Protein AF-A0A3D2CAJ4-F1 (afdb_monomer_lite)

Secondary structure (DSSP, 8-state):
-PPPPPBPPHHHHHHHHHHHTHHHHHHHHHHSTT--EEEEEEEEEETTEEEEEEEETGGGS-HHHHHHHHHHHHHH----TT--EEEEEEEEE-

Radius of gyration: 13.29 Å; chains: 1; bounding box: 29×20×43 Å

Foldseek 3Di:
DDDAFDEFDVVQLVVLCVQCVVQLVVLCCPQPDPDWDKKKWKFFDDQFATDDIDIDPVVSDPPSSVVSVVVCCNVRRTGHGPDGHMYIRMHGGD

pLDDT: mean 89.54, std 7.83, range [41.25, 94.94]

Structure (mmCIF, N/CA/C/O backbone):
data_AF-A0A3D2CAJ4-F1
#
_entry.id   AF-A0A3D2CAJ4-F1
#
loop_
_atom_site.group_PDB
_atom_site.id
_atom_site.type_symbol
_atom_site.label_atom_id
_atom_site.label_alt_id
_atom_site.label_comp_id
_atom_site.label_as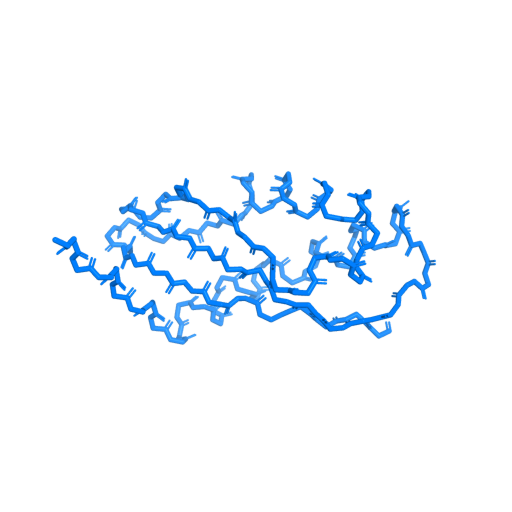ym_id
_atom_site.label_entity_id
_atom_site.label_seq_id
_atom_site.pdbx_PDB_ins_code
_atom_site.Cartn_x
_atom_site.Cartn_y
_atom_site.Cartn_z
_atom_site.occupancy
_atom_site.B_iso_or_equiv
_atom_site.auth_seq_id
_atom_site.auth_comp_id
_atom_site.auth_asym_id
_atom_site.auth_atom_id
_atom_site.pdbx_PDB_model_num
ATOM 1 N N . MET A 1 1 ? 7.794 -2.476 26.264 1.00 41.25 1 MET A N 1
ATOM 2 C CA . MET A 1 1 ? 7.627 -2.948 24.874 1.00 41.25 1 MET A CA 1
ATOM 3 C C . MET A 1 1 ? 6.180 -2.665 24.499 1.00 41.25 1 MET A C 1
ATOM 5 O O . MET A 1 1 ? 5.302 -3.205 25.159 1.00 41.25 1 MET A O 1
ATOM 9 N N . ALA A 1 2 ? 5.916 -1.714 23.598 1.00 53.00 2 ALA A N 1
ATOM 10 C CA . ALA A 1 2 ? 4.540 -1.411 23.194 1.00 53.00 2 ALA A CA 1
ATOM 11 C C . ALA A 1 2 ? 3.959 -2.620 22.435 1.00 53.00 2 ALA A C 1
ATOM 13 O O . ALA A 1 2 ? 4.712 -3.256 21.691 1.00 53.00 2 ALA A O 1
ATOM 14 N N . PRO A 1 3 ? 2.676 -2.974 22.629 1.00 62.62 3 PRO A N 1
ATOM 15 C CA . PRO A 1 3 ? 2.064 -4.064 21.880 1.00 62.62 3 PRO A CA 1
ATOM 16 C C . PRO A 1 3 ? 2.130 -3.760 20.381 1.00 62.62 3 PRO A C 1
ATOM 18 O O . PRO A 1 3 ? 1.909 -2.620 19.963 1.00 62.62 3 PRO A O 1
ATOM 21 N N . LEU A 1 4 ? 2.456 -4.778 19.578 1.00 67.62 4 LEU A N 1
ATOM 22 C CA . LEU A 1 4 ? 2.372 -4.664 18.125 1.00 67.62 4 LEU A CA 1
ATOM 23 C C . LEU A 1 4 ? 0.933 -4.270 17.760 1.00 67.62 4 LEU A C 1
ATOM 25 O O . LEU A 1 4 ? -0.004 -4.849 18.320 1.00 67.62 4 LEU A O 1
ATOM 29 N N . PRO A 1 5 ? 0.736 -3.295 16.855 1.00 77.31 5 PRO A N 1
ATOM 30 C CA . PRO A 1 5 ? -0.599 -2.924 16.411 1.00 77.31 5 PRO A CA 1
ATOM 31 C C . PRO A 1 5 ? -1.354 -4.159 15.892 1.00 77.31 5 PRO A C 1
ATOM 33 O O . PRO A 1 5 ? -0.723 -5.077 15.357 1.00 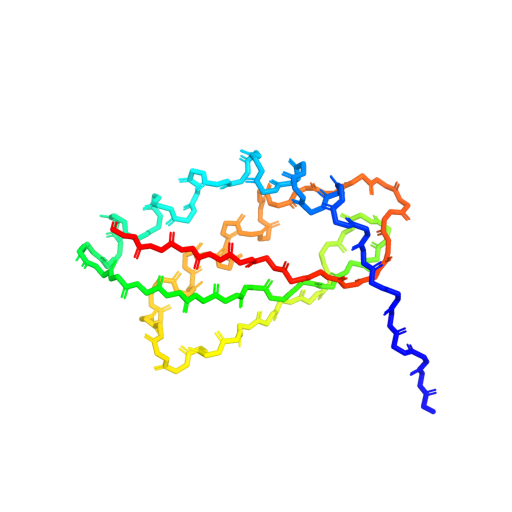77.31 5 PRO A O 1
ATOM 36 N N . PRO A 1 6 ? -2.687 -4.215 16.040 1.00 87.12 6 PRO A N 1
ATOM 37 C CA . PRO A 1 6 ? -3.462 -5.352 15.558 1.00 87.12 6 PRO A CA 1
ATOM 38 C C . PRO A 1 6 ? -3.3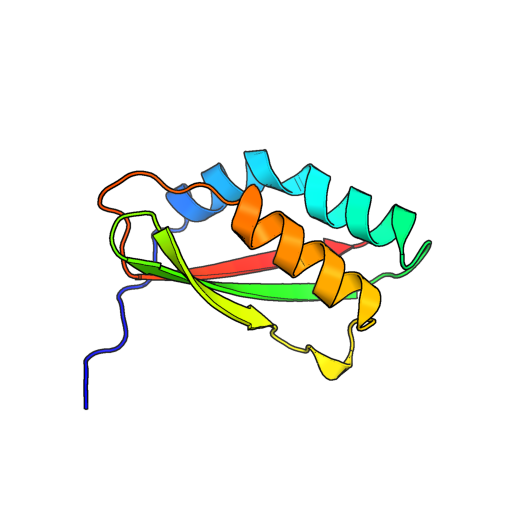46 -5.494 14.035 1.00 87.12 6 PRO A C 1
ATOM 40 O O . PRO A 1 6 ? -3.075 -4.532 13.319 1.00 87.12 6 PRO A O 1
ATOM 43 N N . VAL A 1 7 ? -3.555 -6.705 13.524 1.00 91.62 7 VAL A N 1
ATOM 44 C CA . VAL A 1 7 ? -3.598 -6.943 12.075 1.00 91.62 7 VAL A CA 1
ATOM 45 C C . VAL A 1 7 ? -4.940 -6.459 11.536 1.00 91.62 7 VAL A C 1
ATOM 47 O O . VAL A 1 7 ? -5.993 -6.831 12.057 1.00 91.62 7 VAL A O 1
ATOM 50 N N . ILE A 1 8 ? -4.914 -5.651 10.479 1.00 91.06 8 ILE A N 1
ATOM 51 C CA . ILE A 1 8 ? -6.129 -5.181 9.807 1.00 91.06 8 ILE A CA 1
ATOM 52 C C . ILE A 1 8 ? -6.817 -6.373 9.120 1.00 91.06 8 ILE A C 1
ATOM 54 O O . ILE A 1 8 ? -6.150 -7.143 8.421 1.00 91.06 8 ILE A O 1
ATOM 58 N N . PRO A 1 9 ? -8.148 -6.532 9.253 1.00 90.56 9 PRO A N 1
ATOM 59 C CA . PRO A 1 9 ? -8.863 -7.651 8.654 1.00 90.56 9 PRO A CA 1
ATOM 60 C C . PRO A 1 9 ? -8.686 -7.741 7.133 1.00 90.56 9 PRO A C 1
ATOM 62 O O . PRO A 1 9 ? -8.802 -6.748 6.411 1.00 90.56 9 PRO A O 1
ATOM 65 N N . GLU A 1 10 ? -8.537 -8.960 6.614 1.00 90.12 10 GLU A N 1
ATOM 66 C CA . GLU A 1 10 ? -8.321 -9.216 5.181 1.00 90.12 10 GLU A CA 1
ATOM 67 C C . GLU A 1 10 ? -9.418 -8.606 4.287 1.00 90.12 10 GLU A C 1
ATOM 69 O O . GLU A 1 10 ? -9.149 -8.116 3.190 1.00 90.12 10 GLU A O 1
ATOM 74 N N . ARG A 1 11 ? -10.667 -8.566 4.771 1.00 90.75 11 ARG A N 1
ATOM 75 C CA . ARG A 1 11 ? -11.795 -7.932 4.066 1.00 90.75 11 ARG A CA 1
ATOM 76 C C . ARG A 1 11 ? -11.569 -6.439 3.790 1.00 90.75 11 ARG A C 1
ATOM 78 O O . ARG A 1 11 ? -12.004 -5.938 2.754 1.00 90.75 11 ARG A O 1
ATOM 85 N N . VAL A 1 12 ? -10.899 -5.735 4.704 1.00 89.50 12 VAL A N 1
ATOM 86 C CA . VAL A 1 12 ? -10.568 -4.308 4.573 1.00 89.50 12 VAL A CA 1
ATOM 87 C C . VAL A 1 12 ? -9.440 -4.159 3.560 1.00 89.50 12 VAL A C 1
ATOM 89 O O . VAL A 1 12 ? -9.562 -3.381 2.616 1.00 89.50 12 VAL A O 1
ATOM 92 N N . VAL A 1 13 ? -8.401 -4.993 3.675 1.00 90.62 13 VAL A N 1
ATOM 93 C CA . VAL A 1 13 ? -7.278 -5.041 2.727 1.00 90.62 13 VAL A CA 1
ATOM 94 C C . VAL A 1 13 ? -7.766 -5.275 1.297 1.00 90.62 13 VAL A C 1
ATOM 96 O O . VAL A 1 13 ? -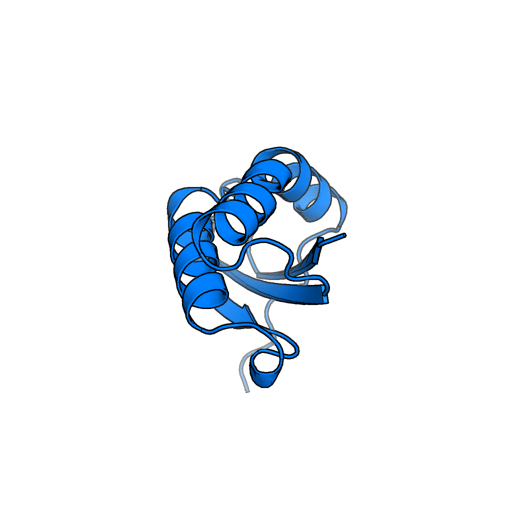7.450 -4.486 0.409 1.00 90.62 13 VAL A O 1
ATOM 99 N N . LYS A 1 14 ? -8.609 -6.289 1.066 1.00 90.81 14 LYS A N 1
ATOM 100 C CA . LYS A 1 14 ? -9.207 -6.581 -0.250 1.00 90.81 14 LYS A CA 1
ATOM 101 C C . LYS A 1 14 ? -9.977 -5.388 -0.822 1.00 90.81 14 LYS A C 1
ATOM 103 O O . LYS A 1 14 ? -9.840 -5.083 -2.005 1.00 90.81 14 LYS A O 1
ATOM 108 N N . ARG A 1 15 ? -10.758 -4.688 0.009 1.00 91.38 15 ARG A N 1
ATOM 109 C CA . ARG A 1 15 ? -11.527 -3.498 -0.399 1.00 91.38 15 ARG A CA 1
ATOM 110 C C . ARG A 1 15 ? -10.619 -2.336 -0.807 1.00 91.38 15 ARG A C 1
ATOM 112 O O . ARG A 1 15 ? -10.899 -1.656 -1.790 1.00 91.38 15 ARG A O 1
ATOM 119 N N . VAL A 1 16 ? -9.546 -2.093 -0.060 1.00 90.69 16 VAL A N 1
ATOM 120 C CA . VAL A 1 16 ? -8.586 -1.025 -0.371 1.00 90.69 16 VAL A CA 1
ATOM 121 C C . VAL A 1 16 ? -7.790 -1.373 -1.626 1.00 90.69 16 VAL A C 1
ATOM 123 O O . VAL A 1 16 ? -7.675 -0.549 -2.535 1.00 90.69 16 VAL A O 1
ATOM 126 N N . MET A 1 17 ? -7.321 -2.617 -1.725 1.00 90.88 17 MET A N 1
ATOM 127 C CA . MET A 1 17 ? -6.580 -3.112 -2.882 1.00 90.88 17 MET A CA 1
ATOM 128 C C . MET A 1 17 ? -7.406 -3.076 -4.163 1.00 90.88 17 MET A C 1
ATOM 130 O O . MET A 1 17 ? -6.871 -2.693 -5.197 1.00 90.88 17 MET A O 1
ATOM 134 N N . SER A 1 18 ? -8.707 -3.385 -4.127 1.00 89.50 18 SER A N 1
ATOM 135 C CA . SER A 1 18 ? -9.539 -3.309 -5.337 1.00 89.50 18 SER A CA 1
ATOM 136 C C . SER A 1 18 ? -9.571 -1.892 -5.921 1.00 89.50 18 SER A C 1
ATOM 138 O O . SER A 1 18 ? -9.444 -1.720 -7.132 1.00 89.50 18 SER A O 1
ATOM 140 N N . ARG A 1 19 ? -9.630 -0.868 -5.062 1.00 88.06 19 ARG A N 1
ATOM 141 C CA . ARG A 1 19 ? -9.608 0.551 -5.455 1.00 88.06 19 ARG A CA 1
ATOM 142 C C . ARG A 1 19 ? -8.220 1.025 -5.876 1.00 88.06 19 ARG A C 1
ATOM 144 O O . ARG A 1 19 ? -8.107 1.907 -6.729 1.00 88.06 19 ARG A O 1
ATOM 151 N N . TRP A 1 20 ? -7.176 0.466 -5.268 1.00 90.25 20 TRP A N 1
ATOM 152 C CA . TRP A 1 20 ? -5.804 0.920 -5.465 1.00 90.25 20 TRP A CA 1
ATOM 153 C C . TRP A 1 20 ? -5.042 0.170 -6.572 1.00 90.25 20 TRP A C 1
ATOM 155 O O . TRP A 1 20 ? -4.105 0.725 -7.134 1.00 90.25 20 TRP A O 1
ATOM 165 N N . SER A 1 21 ? -5.478 -1.035 -6.948 1.00 86.50 21 SER A N 1
ATOM 166 C CA . SER A 1 21 ? -4.808 -1.990 -7.857 1.00 86.50 21 SER A CA 1
ATOM 167 C C . SER A 1 21 ? -4.272 -1.417 -9.177 1.00 86.50 21 SER A C 1
ATOM 169 O O . SER A 1 21 ? -3.215 -1.829 -9.646 1.00 86.50 21 SER A O 1
ATOM 171 N N . ARG A 1 22 ? -4.949 -0.424 -9.762 1.00 88.25 22 ARG A N 1
ATOM 172 C CA . ARG A 1 22 ? -4.514 0.252 -11.001 1.00 88.25 22 ARG A CA 1
ATOM 173 C C . ARG A 1 22 ? -3.271 1.137 -10.834 1.00 88.25 22 ARG A C 1
ATOM 175 O O . ARG A 1 22 ? -2.602 1.469 -11.807 1.00 88.25 22 ARG A O 1
ATOM 182 N N . HIS A 1 23 ? -2.993 1.594 -9.617 1.00 90.81 23 HIS A N 1
ATOM 183 C CA . HIS A 1 23 ? -1.938 2.564 -9.335 1.00 90.81 23 HIS A CA 1
ATOM 184 C C . HIS A 1 23 ? -0.534 1.953 -9.343 1.00 90.81 23 HIS A C 1
ATOM 186 O O . HIS A 1 23 ? 0.349 2.585 -9.925 1.00 90.81 23 HIS A O 1
ATOM 192 N N . PRO A 1 24 ? -0.321 0.746 -8.785 1.00 90.50 24 PRO A N 1
ATOM 193 C CA . PRO A 1 24 ? 0.924 0.020 -8.962 1.00 90.50 24 PRO A CA 1
ATOM 194 C C . PRO A 1 24 ? 1.307 -0.177 -10.428 1.00 90.50 24 PRO A C 1
ATOM 196 O O . PRO A 1 24 ? 2.400 0.228 -10.821 1.00 90.50 24 PRO A O 1
ATOM 199 N N . ALA A 1 25 ? 0.389 -0.690 -11.256 1.00 89.38 25 ALA A N 1
ATOM 200 C CA . ALA A 1 25 ? 0.627 -0.879 -12.689 1.00 89.38 25 ALA A CA 1
ATOM 201 C C . ALA A 1 25 ? 1.033 0.435 -13.381 1.00 89.38 25 ALA A C 1
ATOM 203 O O . ALA A 1 25 ? 2.048 0.484 -14.069 1.00 89.38 25 ALA A O 1
ATOM 204 N N . ALA A 1 26 ? 0.326 1.533 -13.092 1.00 91.69 26 ALA A N 1
ATOM 205 C CA . ALA A 1 26 ? 0.658 2.849 -13.637 1.00 91.69 26 ALA A CA 1
ATOM 206 C C . ALA A 1 26 ? 2.037 3.381 -13.198 1.00 91.69 26 ALA A C 1
ATOM 208 O O . ALA A 1 26 ? 2.642 4.166 -13.926 1.00 91.69 26 ALA A O 1
ATOM 209 N N . CYS A 1 27 ? 2.527 3.015 -12.007 1.00 93.25 27 CYS A N 1
ATOM 210 C CA . CYS A 1 27 ? 3.901 3.324 -11.613 1.00 93.25 27 CYS A CA 1
ATOM 211 C C . CYS A 1 27 ? 4.890 2.500 -12.433 1.00 93.25 27 CYS A C 1
ATOM 213 O O . CYS A 1 27 ? 5.742 3.092 -13.090 1.00 93.25 27 CYS A O 1
ATOM 215 N N . ARG A 1 28 ? 4.732 1.169 -12.475 1.00 93.81 28 ARG A N 1
ATOM 216 C CA . ARG A 1 28 ? 5.598 0.284 -13.270 1.00 93.81 28 ARG A CA 1
ATOM 217 C C . ARG A 1 28 ? 5.713 0.769 -14.713 1.00 93.81 28 ARG A C 1
ATOM 219 O O . ARG A 1 28 ? 6.818 1.007 -15.180 1.00 93.81 28 ARG A O 1
ATOM 226 N N . ASP A 1 29 ? 4.586 0.974 -15.387 1.00 92.69 29 ASP A N 1
ATOM 227 C CA . ASP A 1 29 ? 4.562 1.324 -16.812 1.00 92.69 29 ASP A CA 1
ATOM 228 C C . ASP A 1 29 ? 5.222 2.678 -17.107 1.00 92.69 29 ASP A C 1
ATOM 230 O O . ASP A 1 29 ? 5.665 2.917 -18.227 1.00 92.69 29 ASP A O 1
ATOM 234 N N . ARG A 1 30 ? 5.305 3.566 -16.107 1.00 91.25 30 ARG A N 1
ATOM 235 C CA . ARG A 1 30 ? 5.912 4.891 -16.245 1.00 91.25 30 ARG A CA 1
ATOM 236 C C . ARG A 1 30 ? 7.408 4.907 -15.946 1.00 91.25 30 ARG A C 1
ATOM 238 O O . ARG A 1 30 ? 8.139 5.563 -16.677 1.00 91.25 30 ARG A O 1
ATOM 245 N N . VAL A 1 31 ? 7.836 4.296 -14.841 1.00 92.12 31 VAL A N 1
ATOM 246 C CA . VAL A 1 31 ? 9.214 4.455 -14.332 1.00 92.12 31 VAL A CA 1
ATOM 247 C C . VAL A 1 31 ? 10.074 3.213 -14.510 1.00 92.12 31 VAL A C 1
ATOM 249 O O . VAL A 1 31 ? 11.292 3.314 -14.538 1.00 92.12 31 VAL A O 1
ATOM 252 N N . THR A 1 32 ? 9.479 2.029 -14.656 1.00 89.94 32 THR A N 1
ATOM 253 C CA . THR A 1 32 ? 10.249 0.815 -14.953 1.00 89.94 32 THR A CA 1
ATOM 254 C C . THR A 1 32 ? 9.464 -0.122 -15.876 1.00 89.94 32 THR A C 1
ATOM 256 O O . THR A 1 32 ? 8.992 -1.183 -15.446 1.00 89.94 32 THR A O 1
ATOM 259 N N . PRO A 1 33 ? 9.289 0.263 -17.155 1.00 88.50 33 PRO A N 1
ATOM 260 C CA . PRO A 1 33 ? 8.525 -0.526 -18.112 1.00 88.50 33 PRO A CA 1
ATOM 261 C C . PRO A 1 33 ? 9.092 -1.944 -18.244 1.00 88.50 33 PRO A C 1
ATOM 263 O O . PRO A 1 33 ? 10.302 -2.136 -18.339 1.00 88.50 33 PRO A O 1
ATOM 266 N N . GLY A 1 34 ? 8.213 -2.948 -18.250 1.00 88.00 34 GLY A N 1
ATOM 267 C CA . GLY A 1 34 ? 8.603 -4.355 -18.401 1.00 88.00 34 GLY A CA 1
ATOM 268 C C . GLY A 1 34 ? 9.179 -5.020 -17.146 1.00 88.00 34 GLY A C 1
ATOM 269 O O . GLY A 1 34 ? 9.459 -6.218 -17.183 1.00 88.00 34 GLY A O 1
ATOM 270 N N . TRP A 1 35 ? 9.319 -4.299 -16.027 1.00 92.06 35 TRP A N 1
ATOM 271 C CA . TRP A 1 35 ? 9.712 -4.922 -14.764 1.00 92.06 35 TRP A CA 1
ATOM 272 C C . TRP A 1 35 ? 8.629 -5.884 -14.266 1.00 92.06 35 TRP A C 1
ATOM 274 O O . TRP A 1 35 ? 7.438 -5.563 -14.251 1.00 92.06 35 TRP A O 1
ATOM 284 N N . ARG A 1 36 ? 9.055 -7.071 -13.837 1.00 91.62 36 ARG A N 1
ATOM 285 C CA . ARG A 1 36 ? 8.195 -8.121 -13.294 1.00 91.62 36 ARG A CA 1
ATOM 286 C C . ARG A 1 36 ? 8.707 -8.521 -11.930 1.00 91.62 36 ARG A C 1
ATOM 288 O O . ARG A 1 36 ? 9.911 -8.680 -11.735 1.00 91.62 36 ARG A O 1
ATOM 295 N N . GLY A 1 37 ? 7.789 -8.726 -11.003 1.00 91.38 37 GLY A N 1
ATOM 296 C CA . GLY A 1 37 ? 8.156 -9.037 -9.638 1.00 91.38 37 GLY A CA 1
ATOM 297 C C . GLY A 1 37 ? 6.959 -9.140 -8.718 1.00 91.38 37 GLY A C 1
ATOM 298 O O . GLY A 1 37 ? 5.845 -8.718 -9.031 1.00 91.38 37 GLY A O 1
ATOM 299 N N . ARG A 1 38 ? 7.213 -9.731 -7.558 1.00 91.56 38 ARG A N 1
ATOM 300 C CA . ARG A 1 38 ? 6.281 -9.761 -6.438 1.00 91.56 38 ARG A CA 1
ATOM 301 C C . ARG A 1 38 ? 6.950 -9.034 -5.290 1.00 91.56 38 ARG A C 1
ATOM 303 O O . ARG A 1 38 ? 8.097 -9.325 -4.980 1.00 91.56 38 ARG A O 1
ATOM 310 N N . VAL A 1 39 ? 6.228 -8.094 -4.707 1.00 91.88 39 VAL A N 1
ATOM 311 C CA . VAL A 1 39 ? 6.666 -7.270 -3.579 1.00 91.88 39 VAL A CA 1
ATOM 312 C C . VAL A 1 39 ? 5.461 -7.079 -2.665 1.00 91.88 39 VAL A C 1
ATOM 314 O O . VAL A 1 39 ? 4.319 -7.170 -3.123 1.00 91.88 39 VAL A O 1
ATOM 317 N N . ALA A 1 40 ? 5.672 -6.824 -1.381 1.00 92.50 40 ALA A N 1
ATOM 318 C CA . ALA A 1 40 ? 4.591 -6.419 -0.497 1.00 92.50 40 ALA A CA 1
ATOM 319 C C . ALA A 1 40 ? 4.886 -5.061 0.132 1.00 92.50 40 ALA A C 1
ATOM 321 O O . ALA A 1 40 ? 5.987 -4.810 0.611 1.00 92.50 40 ALA A O 1
ATOM 322 N N . LEU A 1 41 ? 3.870 -4.204 0.147 1.00 94.12 41 LEU A N 1
ATOM 323 C CA . LEU A 1 41 ? 3.886 -2.961 0.901 1.00 94.12 41 LEU A CA 1
ATOM 324 C C . LEU A 1 41 ? 3.242 -3.222 2.263 1.00 94.12 41 LEU A C 1
ATOM 326 O O . LEU A 1 41 ? 2.060 -3.565 2.339 1.00 94.12 41 LEU A O 1
ATOM 330 N N . VAL A 1 42 ? 4.002 -3.063 3.335 1.00 94.94 42 VAL A N 1
ATOM 331 C CA . VAL A 1 42 ? 3.496 -3.109 4.704 1.00 94.94 42 VAL A CA 1
ATOM 332 C C . VAL A 1 42 ? 3.108 -1.698 5.120 1.00 94.94 42 VAL A C 1
ATOM 334 O O . VAL A 1 42 ? 3.867 -0.744 4.956 1.00 94.94 42 VAL A O 1
ATOM 337 N N . VAL A 1 43 ? 1.889 -1.546 5.626 1.00 94.81 43 VAL A N 1
ATOM 338 C CA . VAL A 1 43 ? 1.332 -0.251 6.014 1.00 94.81 43 VAL A CA 1
ATOM 339 C C . VAL A 1 43 ? 0.889 -0.283 7.462 1.00 94.81 43 VAL A C 1
ATOM 341 O O . VAL A 1 43 ? 0.298 -1.267 7.900 1.00 94.81 43 VAL A O 1
ATOM 344 N N . TRP A 1 44 ? 1.118 0.810 8.187 1.00 94.25 44 TRP A N 1
ATOM 345 C CA . TRP A 1 44 ? 0.593 1.015 9.534 1.00 94.25 44 TRP A CA 1
ATOM 346 C C . TRP A 1 44 ? -0.397 2.158 9.527 1.00 94.25 44 TRP A C 1
ATOM 348 O O . TRP A 1 44 ? -0.168 3.189 8.887 1.00 94.25 44 TRP A O 1
ATOM 358 N N . LEU A 1 45 ? -1.480 1.964 10.268 1.00 92.75 45 LEU A N 1
ATOM 359 C CA . LEU A 1 45 ? -2.576 2.900 10.383 1.00 92.75 45 LEU A CA 1
ATOM 360 C C . LEU A 1 45 ? -2.844 3.270 11.832 1.00 92.75 45 LEU A C 1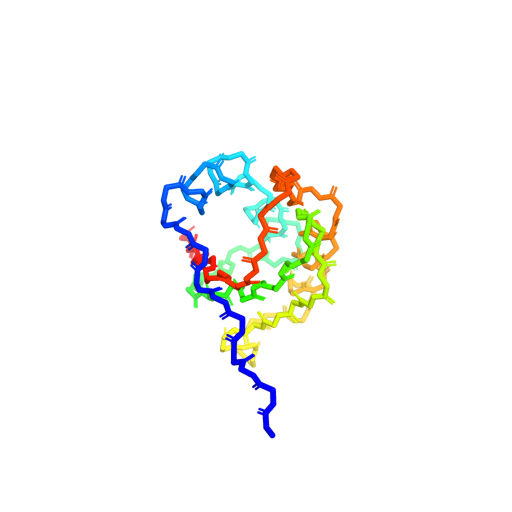
ATOM 362 O O . LEU A 1 45 ? -2.779 2.434 12.736 1.00 92.75 45 LEU A O 1
ATOM 366 N N . SER A 1 46 ? -3.244 4.519 12.012 1.00 92.00 46 SER A N 1
ATOM 367 C CA . SER A 1 46 ? -3.893 5.005 13.219 1.00 92.00 46 SER A CA 1
ATOM 368 C C . SER A 1 46 ? -5.110 5.822 12.801 1.00 92.00 46 SER A C 1
ATOM 370 O O . SER A 1 46 ? -4.962 6.802 12.071 1.00 92.00 46 SER A O 1
ATOM 372 N N . ASP A 1 47 ? -6.303 5.388 13.212 1.00 90.31 47 ASP A N 1
ATOM 373 C CA . ASP A 1 47 ? -7.581 6.039 12.892 1.00 90.31 47 ASP A CA 1
ATOM 374 C C . ASP A 1 47 ? -7.778 6.321 11.384 1.00 90.31 47 ASP A C 1
ATOM 376 O O . ASP A 1 47 ? -7.994 7.447 10.936 1.00 90.31 47 ASP A O 1
ATOM 380 N N . GLY A 1 48 ? -7.593 5.288 10.560 1.00 88.94 48 GLY A N 1
ATOM 381 C CA . GLY A 1 48 ? -7.722 5.349 9.102 1.00 88.94 48 GLY A CA 1
ATOM 382 C C . GLY A 1 48 ? -6.600 6.110 8.382 1.00 88.94 48 GLY A C 1
ATOM 383 O O . GLY A 1 48 ? -6.583 6.163 7.148 1.00 88.94 48 GLY A O 1
ATOM 384 N N . LYS A 1 49 ? -5.640 6.690 9.116 1.00 90.75 49 LYS A N 1
ATOM 385 C CA . LYS A 1 49 ? -4.506 7.435 8.556 1.00 90.75 49 LYS A CA 1
ATOM 386 C C . LYS A 1 49 ? -3.254 6.578 8.507 1.00 90.75 49 LYS A C 1
ATOM 388 O O . LYS A 1 49 ? -2.870 5.970 9.498 1.00 90.75 49 LYS A O 1
ATOM 393 N N . LEU A 1 50 ? -2.580 6.615 7.363 1.00 92.12 50 LEU A N 1
ATOM 394 C CA . LEU A 1 50 ? -1.246 6.054 7.163 1.00 92.12 50 LEU A CA 1
ATOM 395 C C . LEU A 1 50 ? -0.210 6.749 8.052 1.00 92.12 50 LEU A C 1
ATOM 397 O O . LEU A 1 50 ? 0.009 7.952 7.920 1.00 92.12 50 LEU A O 1
ATOM 401 N N . THR A 1 51 ? 0.448 5.983 8.918 1.00 92.81 51 THR A N 1
ATOM 402 C CA . THR A 1 51 ? 1.507 6.470 9.815 1.00 92.81 51 THR A CA 1
ATOM 403 C C . THR A 1 51 ? 2.894 5.981 9.407 1.00 92.81 51 THR A C 1
ATOM 405 O O . THR A 1 51 ? 3.866 6.714 9.572 1.00 92.81 51 THR A O 1
ATOM 408 N N . ARG A 1 52 ? 2.997 4.775 8.835 1.00 93.19 52 ARG A N 1
ATOM 409 C CA . ARG A 1 52 ? 4.253 4.176 8.357 1.00 93.19 52 ARG A CA 1
ATOM 410 C C . ARG A 1 52 ? 4.008 3.337 7.104 1.00 93.19 52 ARG A C 1
ATOM 412 O O . ARG A 1 52 ? 2.923 2.778 6.932 1.00 93.19 52 ARG A O 1
ATOM 419 N N . LEU A 1 53 ? 5.028 3.263 6.256 1.00 93.44 53 LEU A N 1
ATOM 420 C CA . LEU A 1 53 ? 5.118 2.418 5.068 1.00 93.44 53 LEU A CA 1
ATOM 421 C C . LEU A 1 53 ? 6.465 1.697 5.105 1.00 93.44 53 LEU A C 1
ATOM 423 O O . LEU A 1 53 ? 7.457 2.330 5.458 1.00 93.44 53 LEU A O 1
ATOM 427 N N . GLU A 1 54 ? 6.483 0.418 4.748 1.00 94.19 54 GLU A N 1
ATOM 428 C CA . GLU A 1 54 ? 7.699 -0.382 4.566 1.00 94.19 54 GLU A CA 1
ATOM 429 C C . GLU A 1 54 ? 7.531 -1.353 3.403 1.00 94.19 54 GLU A C 1
ATOM 431 O O . GLU A 1 54 ? 6.415 -1.769 3.089 1.00 94.19 54 GLU A O 1
ATOM 436 N N . TRP A 1 55 ? 8.641 -1.742 2.788 1.00 92.44 55 TRP A N 1
ATOM 437 C CA . TRP A 1 55 ? 8.661 -2.671 1.668 1.00 92.44 55 TRP A CA 1
ATOM 438 C C . TRP A 1 55 ? 9.294 -3.994 2.080 1.00 92.44 55 TRP A C 1
ATOM 440 O O . TRP A 1 55 ? 10.406 -4.033 2.601 1.00 92.44 55 TRP A O 1
ATOM 450 N N . GLU A 1 56 ? 8.599 -5.096 1.816 1.00 91.44 56 GLU A N 1
ATOM 451 C CA . GLU A 1 56 ? 9.243 -6.408 1.807 1.00 91.44 56 GLU A CA 1
ATOM 452 C C . GLU A 1 56 ? 10.042 -6.556 0.513 1.00 91.44 56 GLU A C 1
ATOM 454 O O . GLU A 1 56 ? 9.526 -6.237 -0.557 1.00 91.44 56 GLU A O 1
ATOM 459 N N . ASP A 1 57 ? 11.276 -7.057 0.607 1.00 84.94 57 ASP A N 1
ATOM 460 C CA . ASP A 1 57 ? 12.179 -7.249 -0.536 1.00 84.94 57 ASP A CA 1
ATOM 461 C C . ASP A 1 57 ? 12.507 -5.950 -1.309 1.00 84.94 57 ASP A C 1
ATOM 463 O O . ASP A 1 57 ? 12.690 -5.978 -2.528 1.00 84.94 57 ASP A O 1
ATOM 467 N N . GLU A 1 58 ? 12.604 -4.811 -0.605 1.00 85.50 58 GLU A N 1
ATOM 468 C CA . GLU A 1 58 ? 12.890 -3.485 -1.184 1.00 85.50 58 GLU A CA 1
ATOM 469 C C . GLU A 1 58 ? 14.092 -3.496 -2.144 1.00 85.50 58 GLU A C 1
ATOM 471 O O . GLU A 1 58 ? 14.016 -2.957 -3.244 1.00 85.50 58 GLU A O 1
ATOM 476 N N . GLU A 1 59 ? 15.168 -4.201 -1.780 1.00 86.38 59 GLU A N 1
ATOM 477 C CA . GLU A 1 59 ? 16.415 -4.297 -2.557 1.00 86.38 59 GLU A CA 1
ATOM 478 C C . GLU A 1 59 ? 16.225 -4.872 -3.972 1.00 86.38 59 GLU A C 1
ATOM 480 O O . GLU A 1 59 ? 17.066 -4.679 -4.851 1.00 86.38 59 GLU A O 1
ATOM 485 N N . ARG A 1 60 ? 15.127 -5.600 -4.211 1.00 86.50 60 ARG A N 1
ATOM 486 C CA . ARG A 1 60 ? 14.818 -6.227 -5.506 1.00 86.50 60 ARG A CA 1
ATOM 487 C C . ARG A 1 60 ? 13.952 -5.341 -6.396 1.00 86.50 60 ARG A C 1
ATOM 489 O O . ARG A 1 60 ? 13.704 -5.698 -7.553 1.00 86.50 60 ARG A O 1
ATOM 496 N N . VAL A 1 61 ? 13.467 -4.221 -5.867 1.00 88.75 61 VAL A N 1
ATOM 497 C CA . VAL A 1 61 ? 12.566 -3.307 -6.560 1.00 88.75 61 VAL A CA 1
ATOM 498 C C . VAL A 1 61 ? 13.339 -2.053 -6.973 1.00 88.75 61 VAL A C 1
ATOM 500 O O . VAL A 1 61 ? 14.061 -1.473 -6.167 1.00 88.75 61 VAL A O 1
ATOM 503 N N . PRO A 1 62 ? 13.202 -1.596 -8.228 1.00 93.38 62 PRO A N 1
ATOM 504 C CA . PRO A 1 62 ? 13.794 -0.340 -8.666 1.00 93.38 62 PRO A CA 1
ATOM 505 C C . PRO A 1 62 ? 13.401 0.824 -7.745 1.00 93.38 62 PRO A C 1
ATOM 507 O O . PRO A 1 62 ? 12.217 1.025 -7.464 1.00 93.38 62 PRO A O 1
ATOM 510 N N . ALA A 1 63 ? 14.377 1.635 -7.332 1.00 93.00 63 ALA A N 1
ATOM 511 C CA . ALA A 1 63 ? 14.152 2.762 -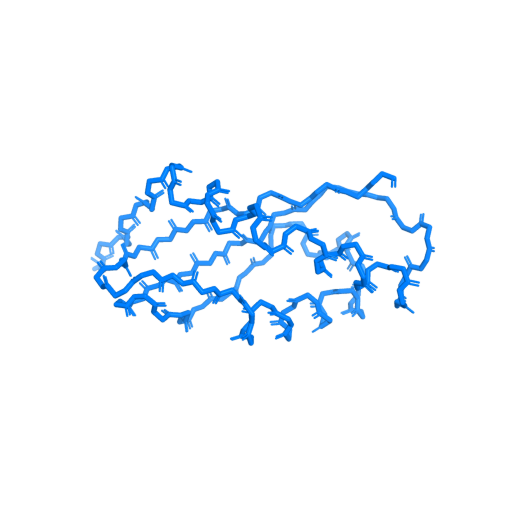6.423 1.00 93.00 63 ALA A CA 1
ATOM 512 C C . ALA A 1 63 ? 13.108 3.763 -6.956 1.00 93.00 63 ALA A C 1
ATOM 514 O O . ALA A 1 63 ? 12.286 4.279 -6.202 1.00 93.00 63 ALA A O 1
ATOM 515 N N . GLU A 1 64 ? 13.081 4.001 -8.271 1.00 93.94 64 GLU A N 1
ATOM 516 C CA . GLU A 1 64 ? 12.089 4.882 -8.902 1.00 93.94 64 GLU A CA 1
ATOM 517 C C . GLU A 1 64 ? 10.664 4.318 -8.796 1.00 93.94 64 GLU A C 1
ATOM 519 O O . GLU A 1 64 ? 9.700 5.066 -8.592 1.00 93.94 64 GLU A O 1
ATOM 524 N N . LEU A 1 65 ? 10.525 2.990 -8.893 1.00 93.38 65 LEU A N 1
ATOM 525 C CA . LEU A 1 65 ? 9.252 2.296 -8.720 1.00 93.38 65 LEU A CA 1
ATOM 526 C C . LEU A 1 65 ? 8.775 2.411 -7.271 1.00 93.38 65 LEU A C 1
ATOM 528 O O . LEU A 1 65 ? 7.625 2.795 -7.056 1.00 93.38 65 LEU A O 1
ATOM 532 N N . ILE A 1 66 ? 9.660 2.178 -6.296 1.00 93.88 66 ILE A N 1
ATOM 533 C CA . ILE A 1 66 ? 9.381 2.398 -4.867 1.00 93.88 66 ILE A CA 1
ATOM 534 C C . ILE A 1 66 ? 8.901 3.833 -4.632 1.00 93.88 66 ILE A C 1
ATOM 536 O O . ILE A 1 66 ? 7.798 4.034 -4.125 1.00 93.88 66 ILE A O 1
ATOM 540 N N . ALA A 1 67 ? 9.655 4.837 -5.087 1.00 93.94 67 ALA A N 1
ATOM 541 C CA . ALA A 1 67 ? 9.316 6.245 -4.883 1.00 93.94 67 ALA A CA 1
ATOM 542 C C . ALA A 1 67 ? 7.937 6.614 -5.467 1.00 93.94 67 ALA A C 1
ATOM 544 O O . ALA A 1 67 ? 7.142 7.325 -4.836 1.00 93.94 67 ALA A O 1
ATOM 545 N N . CYS A 1 68 ? 7.609 6.099 -6.658 1.00 94.44 68 CYS A N 1
ATOM 546 C CA . CYS A 1 68 ? 6.290 6.293 -7.260 1.00 94.44 68 CYS A CA 1
ATOM 547 C C . CYS A 1 68 ? 5.181 5.629 -6.432 1.00 94.44 68 CYS A C 1
ATOM 549 O O . CYS A 1 68 ? 4.138 6.245 -6.178 1.00 94.44 68 CYS A O 1
ATOM 551 N N . LEU A 1 69 ? 5.396 4.381 -6.010 1.00 93.75 69 LEU A N 1
ATOM 552 C CA . LEU A 1 69 ? 4.423 3.615 -5.241 1.00 93.75 69 LEU A CA 1
ATOM 553 C C . LEU A 1 69 ? 4.168 4.237 -3.870 1.00 93.75 69 LEU A C 1
ATOM 555 O O . LEU A 1 69 ? 3.008 4.376 -3.490 1.00 93.75 69 LEU A O 1
ATOM 559 N N . GLU A 1 70 ? 5.210 4.666 -3.161 1.00 93.69 70 GLU A N 1
ATOM 560 C CA . GLU A 1 70 ? 5.090 5.339 -1.867 1.00 93.69 70 GLU A CA 1
ATOM 561 C C . GLU A 1 70 ? 4.308 6.640 -1.973 1.00 93.69 70 GLU A C 1
ATOM 563 O O . GLU A 1 70 ? 3.372 6.873 -1.203 1.00 93.69 70 GLU A O 1
ATOM 568 N N . THR A 1 71 ? 4.645 7.467 -2.966 1.00 93.75 71 THR A N 1
ATOM 569 C CA . THR A 1 71 ? 3.919 8.710 -3.233 1.00 93.75 71 THR A CA 1
ATOM 570 C C . THR A 1 71 ? 2.443 8.397 -3.469 1.00 93.75 71 THR A C 1
ATOM 572 O O . THR A 1 71 ? 1.557 8.936 -2.806 1.00 93.75 71 THR A O 1
ATOM 575 N N . ARG A 1 72 ? 2.130 7.450 -4.356 1.00 93.44 72 ARG A N 1
ATOM 576 C CA . ARG A 1 72 ? 0.732 7.086 -4.614 1.00 93.44 72 ARG A CA 1
ATOM 577 C C . ARG A 1 72 ? 0.045 6.464 -3.403 1.00 93.44 72 ARG A C 1
ATOM 579 O O . ARG A 1 72 ? -1.131 6.748 -3.202 1.00 93.44 72 ARG A O 1
ATOM 586 N N . ALA A 1 73 ? 0.725 5.647 -2.606 1.00 93.00 73 ALA A N 1
ATOM 587 C CA . ALA A 1 73 ? 0.158 5.049 -1.403 1.00 93.00 73 ALA A CA 1
ATOM 588 C C . ALA A 1 73 ? -0.254 6.143 -0.410 1.00 93.00 73 ALA A C 1
ATOM 590 O O . ALA A 1 73 ? -1.413 6.198 -0.008 1.00 93.00 73 ALA A O 1
ATOM 591 N N . ARG A 1 74 ? 0.634 7.096 -0.111 1.00 91.50 74 ARG A N 1
ATOM 592 C CA . ARG A 1 74 ? 0.340 8.214 0.805 1.00 91.50 74 ARG A CA 1
ATOM 593 C C . ARG A 1 74 ? -0.855 9.060 0.358 1.00 91.50 74 ARG A C 1
ATOM 595 O O . ARG A 1 74 ? -1.641 9.504 1.189 1.00 91.50 74 ARG A O 1
ATOM 602 N N . HIS A 1 75 ? -1.011 9.277 -0.947 1.00 90.12 75 HIS A N 1
ATOM 603 C CA . HIS A 1 75 ? -2.064 10.143 -1.483 1.00 90.12 75 HIS A CA 1
ATOM 604 C C . HIS A 1 75 ? -3.393 9.421 -1.769 1.00 90.12 75 HIS A C 1
ATOM 606 O O . HIS A 1 75 ? -4.462 10.041 -1.691 1.00 90.12 75 HIS A O 1
ATOM 612 N N . LEU A 1 76 ? -3.347 8.136 -2.130 1.00 90.56 76 LEU A N 1
ATOM 613 C CA . LEU A 1 76 ? -4.480 7.411 -2.721 1.00 90.56 76 LEU A CA 1
ATOM 614 C C . LEU A 1 76 ? -4.931 6.197 -1.909 1.00 90.56 76 LEU A C 1
ATOM 616 O O . LEU A 1 76 ? -6.066 5.757 -2.090 1.00 90.56 76 LEU A O 1
ATOM 620 N N . LEU A 1 77 ? -4.090 5.654 -1.028 1.00 91.50 77 LEU A N 1
ATOM 621 C CA . LEU A 1 77 ? -4.488 4.572 -0.135 1.00 91.50 77 LEU A CA 1
ATOM 622 C C . LEU A 1 77 ? -5.385 5.170 0.960 1.00 91.50 77 LEU A C 1
ATOM 624 O O . LEU A 1 77 ? -4.954 6.004 1.755 1.00 91.50 77 LEU A O 1
ATOM 628 N N . ARG A 1 78 ? -6.668 4.801 0.953 1.00 89.88 78 ARG A N 1
ATOM 629 C CA . ARG A 1 78 ? -7.685 5.354 1.859 1.00 89.88 78 ARG A CA 1
ATOM 630 C C . ARG A 1 78 ? -8.314 4.237 2.674 1.00 89.88 78 ARG A C 1
ATOM 632 O O . ARG A 1 78 ? -8.850 3.295 2.094 1.00 89.88 78 ARG A O 1
ATOM 639 N N . PHE A 1 79 ? -8.282 4.389 3.992 1.00 91.69 79 PHE A N 1
ATOM 640 C CA . PHE A 1 79 ? -8.950 3.513 4.950 1.00 91.69 79 PHE A CA 1
ATOM 641 C C . PHE A 1 79 ? -10.089 4.265 5.639 1.00 91.69 79 PHE A C 1
ATOM 643 O O . PHE A 1 79 ? -10.142 5.496 5.602 1.00 91.69 79 PHE A O 1
ATOM 650 N N . GLU A 1 80 ? -11.031 3.518 6.209 1.00 89.81 80 GLU A N 1
ATOM 651 C CA . GLU A 1 80 ? -12.157 4.092 6.946 1.00 89.81 80 GLU A CA 1
ATOM 652 C C . GLU A 1 80 ? -11.684 4.600 8.325 1.00 89.81 80 GLU A C 1
ATOM 654 O O . GLU A 1 80 ? -10.750 4.028 8.898 1.00 89.81 80 GLU A O 1
ATOM 659 N N . PRO A 1 81 ? -12.281 5.680 8.864 1.00 89.56 81 PRO A N 1
ATOM 660 C CA . PRO A 1 81 ? -12.032 6.106 10.242 1.00 89.56 81 PRO A CA 1
ATOM 661 C C . PRO A 1 81 ? -12.284 4.956 11.226 1.00 89.56 81 PRO A C 1
ATOM 663 O O . PRO A 1 81 ? -13.206 4.164 11.028 1.00 89.56 81 PRO A O 1
ATOM 666 N N . GLY A 1 82 ? -11.469 4.852 12.274 1.00 87.31 82 GLY A N 1
ATOM 667 C CA . GLY A 1 82 ? -11.491 3.730 13.218 1.00 87.31 82 GLY A CA 1
ATOM 668 C C . GLY A 1 82 ? -10.628 2.520 12.832 1.00 87.31 82 GLY A C 1
ATOM 669 O O . GLY A 1 82 ? -10.357 1.686 13.694 1.00 87.31 82 GLY A O 1
ATOM 670 N N . GLU A 1 83 ? -10.128 2.426 11.595 1.00 89.81 83 GLU A N 1
ATOM 671 C CA . GLU A 1 83 ? -9.161 1.385 11.220 1.00 89.81 83 GLU A CA 1
ATOM 672 C C . GLU A 1 83 ? -7.782 1.698 11.825 1.00 89.81 83 GLU A C 1
ATOM 674 O O . GLU A 1 83 ? -7.144 2.700 11.495 1.00 89.81 83 GLU A O 1
ATOM 679 N N . ALA A 1 84 ? -7.294 0.835 12.711 1.00 91.81 84 ALA A N 1
ATOM 680 C CA . ALA A 1 84 ? -5.986 0.968 13.344 1.00 91.81 84 ALA A CA 1
ATOM 681 C C . ALA A 1 84 ? -5.288 -0.388 13.357 1.00 91.81 84 ALA A C 1
ATOM 683 O O . ALA A 1 84 ? -5.931 -1.412 13.580 1.00 91.81 84 ALA A O 1
ATOM 684 N N . GLY A 1 85 ? -3.979 -0.400 13.114 1.00 93.75 85 GLY A N 1
ATOM 685 C CA . GLY A 1 85 ? -3.246 -1.650 12.968 1.00 93.75 85 GLY A CA 1
ATOM 686 C C . GLY A 1 85 ? -2.200 -1.612 11.871 1.00 93.75 85 GLY A C 1
ATOM 687 O O . GLY A 1 85 ? -1.740 -0.544 11.473 1.00 93.75 85 GLY A O 1
ATOM 688 N N . TRP A 1 86 ? -1.839 -2.782 11.361 1.00 94.50 86 TRP A N 1
ATOM 689 C CA . TRP A 1 86 ? -1.000 -2.908 10.176 1.00 94.50 86 TRP A CA 1
ATOM 690 C C . TRP A 1 86 ? -1.579 -3.903 9.171 1.00 94.50 86 TRP A C 1
ATOM 692 O O . TRP A 1 86 ? -2.335 -4.807 9.530 1.00 94.50 86 TRP A O 1
ATOM 702 N N . ALA A 1 87 ? -1.242 -3.719 7.898 1.00 93.62 87 ALA A N 1
ATOM 703 C CA . ALA A 1 87 ? -1.637 -4.603 6.808 1.00 93.62 87 ALA A CA 1
ATOM 704 C C . ALA A 1 87 ? -0.473 -4.852 5.859 1.00 93.62 87 ALA A C 1
ATOM 706 O O . ALA A 1 87 ? 0.320 -3.956 5.580 1.00 93.62 87 ALA A O 1
ATOM 707 N N . ARG A 1 88 ? -0.446 -6.057 5.292 1.00 93.56 88 ARG A N 1
ATOM 708 C CA . ARG A 1 88 ? 0.427 -6.420 4.181 1.00 93.56 88 ARG A CA 1
ATOM 709 C C . ARG A 1 88 ? -0.358 -6.343 2.875 1.00 93.56 88 ARG A C 1
ATOM 711 O O . ARG A 1 88 ? -1.379 -7.013 2.726 1.00 93.56 88 ARG A O 1
ATOM 718 N N . LEU A 1 89 ? 0.115 -5.530 1.939 1.00 93.00 89 LEU A N 1
ATOM 719 C CA . LEU A 1 89 ? -0.501 -5.298 0.635 1.00 93.00 89 LEU A CA 1
ATOM 720 C C . LEU A 1 89 ? 0.341 -5.981 -0.452 1.00 93.00 89 LEU A C 1
ATOM 722 O O . LEU A 1 89 ? 1.357 -5.421 -0.867 1.00 93.00 89 LEU A O 1
ATOM 726 N N . PRO A 1 90 ? -0.031 -7.191 -0.905 1.00 91.12 90 PRO A N 1
ATOM 727 C CA . PRO A 1 90 ? 0.732 -7.896 -1.926 1.00 91.12 90 PRO A CA 1
ATOM 728 C C . PRO A 1 90 ? 0.556 -7.224 -3.290 1.00 91.12 90 PRO A C 1
ATOM 730 O O . PRO A 1 90 ? -0.568 -7.018 -3.751 1.00 91.12 90 PRO A O 1
ATOM 733 N N . LEU A 1 91 ? 1.669 -6.921 -3.952 1.00 90.75 91 LEU A N 1
ATOM 734 C CA . LEU A 1 91 ? 1.724 -6.354 -5.293 1.00 90.75 91 LEU A CA 1
ATOM 735 C C . LEU A 1 91 ? 2.407 -7.338 -6.232 1.00 90.75 91 LEU A C 1
ATOM 737 O O . LEU A 1 91 ? 3.537 -7.772 -6.008 1.00 90.75 91 LEU A O 1
ATOM 741 N N . VAL A 1 92 ? 1.689 -7.696 -7.289 1.00 89.75 92 VAL A N 1
ATOM 742 C CA . VAL A 1 92 ? 2.137 -8.643 -8.305 1.00 89.75 92 VAL A CA 1
ATOM 743 C C . VAL A 1 92 ? 2.195 -7.902 -9.633 1.00 89.75 92 VAL A C 1
ATOM 745 O O . VAL A 1 92 ? 1.202 -7.314 -10.059 1.00 89.75 92 VAL A O 1
ATOM 748 N N . PHE A 1 93 ? 3.368 -7.913 -10.257 1.00 88.25 93 PHE A N 1
ATOM 749 C CA . PHE A 1 93 ? 3.637 -7.274 -11.538 1.00 88.25 93 PHE A CA 1
ATOM 750 C C . PHE A 1 93 ? 4.039 -8.353 -12.549 1.00 88.25 93 PHE A C 1
ATOM 752 O O . PHE A 1 93 ? 5.114 -8.947 -12.422 1.00 88.25 93 PHE A O 1
ATOM 759 N N . GLU A 1 94 ? 3.169 -8.600 -13.532 1.00 84.12 94 GLU A N 1
ATOM 760 C CA . GLU A 1 94 ? 3.310 -9.609 -14.602 1.00 84.12 94 GLU A CA 1
ATOM 761 C C . GLU A 1 94 ? 3.410 -8.964 -15.991 1.00 84.12 94 GLU A C 1
ATOM 763 O O . GLU A 1 94 ? 2.897 -7.834 -16.172 1.00 84.12 94 GLU A O 1
#

Sequence (94 aa):
MAPLPPVIPERVVKRVMSRWSRHPAACRDRVTPGWRGRVALVVWLSDGKLTRLEWEDEERVPAELIACLETRARHLLRFEPGEAGWARLPLVFE